Protein AF-A0A966KPG5-F1 (afdb_monomer_lite)

Structure (mmCIF, N/CA/C/O backbone):
data_AF-A0A966KPG5-F1
#
_entry.id   AF-A0A966KPG5-F1
#
loop_
_atom_site.group_PDB
_atom_site.id
_atom_site.type_symbol
_atom_site.label_atom_id
_atom_site.label_alt_id
_atom_site.label_comp_id
_atom_site.label_asym_id
_atom_site.label_entity_id
_atom_site.label_seq_id
_atom_site.pdbx_PDB_ins_code
_atom_site.Cartn_x
_atom_site.Cartn_y
_atom_site.Cartn_z
_atom_site.occupancy
_atom_site.B_iso_or_equiv
_atom_site.auth_seq_id
_atom_site.auth_comp_id
_atom_site.auth_asym_id
_atom_site.auth_atom_id
_atom_site.pdbx_PDB_model_num
ATOM 1 N N . MET A 1 1 ? 12.122 7.306 16.326 1.00 74.81 1 MET A N 1
ATOM 2 C CA . MET A 1 1 ? 11.465 6.617 15.197 1.00 74.81 1 MET A CA 1
ATOM 3 C C . MET A 1 1 ? 10.536 7.583 14.480 1.00 74.81 1 MET A C 1
ATOM 5 O O . MET A 1 1 ? 9.602 8.098 15.098 1.00 74.81 1 MET A O 1
ATOM 9 N N . SER A 1 2 ? 10.823 7.866 13.214 1.00 89.62 2 SER A N 1
ATOM 10 C CA . SER A 1 2 ? 10.008 8.705 12.337 1.00 89.62 2 SER A CA 1
ATOM 11 C C . SER A 1 2 ? 8.650 8.055 12.046 1.00 89.62 2 SER A C 1
ATOM 13 O O . SER A 1 2 ? 8.462 6.849 12.218 1.00 89.62 2 SER A O 1
ATOM 15 N N . LEU A 1 3 ? 7.679 8.849 11.582 1.00 88.75 3 LEU A N 1
ATOM 16 C CA . LEU A 1 3 ? 6.379 8.309 11.175 1.00 88.75 3 LEU A CA 1
ATOM 17 C C . LEU A 1 3 ? 6.515 7.301 10.023 1.00 88.75 3 LEU A C 1
ATOM 19 O O . LEU A 1 3 ? 5.798 6.305 10.002 1.00 88.75 3 LEU A O 1
ATOM 23 N N . PHE A 1 4 ? 7.448 7.545 9.097 1.00 88.62 4 PHE A N 1
ATOM 24 C CA . PHE A 1 4 ? 7.747 6.619 8.008 1.00 88.62 4 PHE A CA 1
ATOM 25 C C . PHE A 1 4 ? 8.189 5.259 8.550 1.00 88.62 4 PHE A C 1
ATOM 27 O O . PHE A 1 4 ? 7.583 4.251 8.212 1.00 88.62 4 PHE A O 1
ATOM 34 N N . GLU A 1 5 ? 9.176 5.238 9.448 1.00 90.38 5 GLU A N 1
ATOM 35 C CA . GLU A 1 5 ? 9.689 4.000 10.048 1.00 90.38 5 GLU A CA 1
ATOM 36 C C . GLU A 1 5 ? 8.605 3.254 10.832 1.00 90.38 5 GLU A C 1
ATOM 38 O O . GLU A 1 5 ? 8.560 2.030 10.806 1.00 90.38 5 GLU A O 1
ATOM 43 N N . LYS A 1 6 ? 7.698 3.972 11.508 1.00 90.19 6 LYS A N 1
ATOM 44 C CA . LYS A 1 6 ? 6.569 3.362 12.235 1.00 90.19 6 LYS A CA 1
ATOM 45 C C . LYS A 1 6 ? 5.625 2.624 11.293 1.00 90.19 6 LYS A C 1
ATOM 47 O O . LYS A 1 6 ? 5.287 1.470 11.544 1.00 90.19 6 LYS A O 1
ATOM 52 N N . VAL A 1 7 ? 5.238 3.273 10.196 1.00 88.88 7 VAL A N 1
ATOM 53 C CA . VAL A 1 7 ? 4.378 2.669 9.169 1.00 88.88 7 VAL A CA 1
ATOM 54 C C . VAL A 1 7 ? 5.105 1.530 8.455 1.00 88.88 7 VAL A C 1
ATOM 56 O O . VAL A 1 7 ? 4.523 0.466 8.249 1.00 88.88 7 VAL A O 1
ATOM 59 N N . PHE A 1 8 ? 6.382 1.726 8.128 1.00 89.56 8 PHE A N 1
ATOM 60 C CA . PHE A 1 8 ? 7.227 0.717 7.506 1.00 89.56 8 PHE A CA 1
ATOM 61 C C . PHE A 1 8 ? 7.335 -0.530 8.384 1.00 89.56 8 PHE A C 1
ATOM 63 O O . PHE A 1 8 ? 7.055 -1.621 7.905 1.00 89.56 8 PHE A O 1
ATOM 70 N N . ASN A 1 9 ? 7.663 -0.388 9.669 1.00 89.38 9 ASN A N 1
ATOM 71 C CA . ASN A 1 9 ? 7.799 -1.536 10.563 1.00 89.38 9 ASN A CA 1
ATOM 72 C C . ASN A 1 9 ? 6.476 -2.289 10.705 1.00 89.38 9 ASN A C 1
ATOM 74 O O . ASN A 1 9 ? 6.463 -3.511 10.598 1.00 89.38 9 ASN A O 1
ATOM 78 N N . SER A 1 10 ? 5.354 -1.580 10.841 1.00 88.31 10 SER A N 1
ATOM 79 C CA . SER A 1 10 ? 4.056 -2.244 10.972 1.00 88.31 10 SER A CA 1
ATOM 80 C C . SER A 1 10 ? 3.662 -3.040 9.727 1.00 88.31 10 SER A C 1
ATOM 82 O O . SER A 1 10 ? 3.183 -4.165 9.838 1.00 88.31 10 SER A O 1
ATOM 84 N N . LEU A 1 11 ? 3.871 -2.486 8.531 1.00 88.88 11 LEU A N 1
ATOM 85 C CA . LEU A 1 11 ? 3.427 -3.139 7.300 1.00 88.88 11 LEU A CA 1
ATOM 86 C C . LEU A 1 11 ? 4.461 -4.120 6.731 1.00 88.88 11 LEU A C 1
ATOM 88 O O . LEU A 1 11 ? 4.082 -5.187 6.260 1.00 88.88 11 LEU A O 1
ATOM 92 N N . ALA A 1 12 ? 5.743 -3.752 6.728 1.00 85.19 12 ALA A N 1
ATOM 93 C CA . ALA A 1 12 ? 6.812 -4.487 6.050 1.00 85.19 12 ALA A CA 1
ATOM 94 C C . ALA A 1 12 ? 7.554 -5.471 6.961 1.00 85.19 12 ALA A C 1
ATOM 96 O O . ALA A 1 12 ? 7.963 -6.524 6.481 1.00 85.19 12 ALA A O 1
ATOM 97 N N . VAL A 1 13 ? 7.732 -5.144 8.246 1.00 84.75 13 VAL A N 1
ATOM 98 C CA . VAL A 1 13 ? 8.483 -5.994 9.188 1.00 84.75 13 VAL A CA 1
ATOM 99 C C . VAL A 1 13 ? 7.541 -6.929 9.937 1.00 84.75 13 VAL A C 1
ATOM 101 O O . VAL A 1 13 ? 7.749 -8.136 9.950 1.00 84.75 13 VAL A O 1
ATOM 104 N N . GLU A 1 14 ? 6.471 -6.389 10.518 1.00 86.50 14 GLU A N 1
ATOM 105 C CA . GLU A 1 14 ? 5.473 -7.184 11.243 1.00 86.50 14 GLU A CA 1
ATOM 106 C C . GLU A 1 14 ? 4.493 -7.898 10.299 1.00 86.50 14 GLU A C 1
ATOM 108 O O . GLU A 1 14 ? 3.803 -8.825 10.714 1.00 86.50 14 GLU A O 1
ATOM 113 N N . GLY A 1 15 ? 4.398 -7.464 9.035 1.00 83.19 15 GLY A N 1
ATOM 114 C CA . GLY A 1 15 ? 3.477 -8.039 8.050 1.00 83.19 15 GLY A CA 1
ATOM 115 C C . GLY A 1 15 ? 1.998 -7.759 8.340 1.00 83.19 15 GLY A C 1
ATOM 116 O O . GLY A 1 15 ? 1.125 -8.449 7.811 1.00 83.19 15 GLY A O 1
ATOM 117 N N . ASN A 1 16 ? 1.693 -6.766 9.181 1.00 86.56 16 ASN A N 1
ATOM 118 C CA . ASN A 1 16 ? 0.323 -6.470 9.573 1.00 86.56 16 ASN A CA 1
ATOM 119 C C . ASN A 1 16 ? -0.476 -5.860 8.411 1.00 86.56 16 ASN A C 1
ATOM 121 O O . ASN A 1 16 ? -0.018 -4.954 7.715 1.00 86.56 16 ASN A O 1
ATOM 125 N N . GLU A 1 17 ? -1.726 -6.299 8.251 1.00 90.50 17 GLU A N 1
ATOM 126 C CA . GLU A 1 17 ? -2.694 -5.654 7.363 1.00 90.50 17 GLU A CA 1
ATOM 127 C C . GLU A 1 17 ? -3.510 -4.630 8.168 1.00 90.50 17 GLU A C 1
ATOM 129 O O . GLU A 1 17 ? -4.296 -4.996 9.045 1.00 90.50 17 GLU A O 1
ATOM 134 N N . ARG A 1 18 ? -3.327 -3.330 7.899 1.00 91.94 18 ARG A N 1
ATOM 135 C CA . ARG A 1 18 ? -4.017 -2.256 8.641 1.00 91.94 18 ARG A CA 1
ATOM 136 C C . ARG A 1 18 ? -4.574 -1.168 7.737 1.00 91.94 18 ARG A C 1
ATOM 138 O O . ARG A 1 18 ? -4.051 -0.871 6.665 1.00 91.94 18 ARG A O 1
ATOM 145 N N . THR A 1 19 ? -5.648 -0.532 8.194 1.00 92.44 19 THR A N 1
ATOM 146 C CA . THR A 1 19 ? -6.203 0.659 7.538 1.00 92.44 19 THR A CA 1
ATOM 147 C C . THR A 1 19 ? -5.421 1.914 7.925 1.00 92.44 19 THR A C 1
ATOM 149 O O . THR A 1 19 ? -4.865 2.007 9.023 1.00 92.44 19 THR A O 1
ATOM 152 N N . ALA A 1 20 ? -5.430 2.929 7.056 1.00 91.00 20 ALA A N 1
ATOM 153 C CA . ALA A 1 20 ? -4.810 4.218 7.370 1.00 91.00 20 ALA A CA 1
ATOM 154 C C . ALA A 1 20 ? -5.438 4.891 8.603 1.00 91.00 20 ALA A C 1
ATOM 156 O O . ALA A 1 20 ? -4.721 5.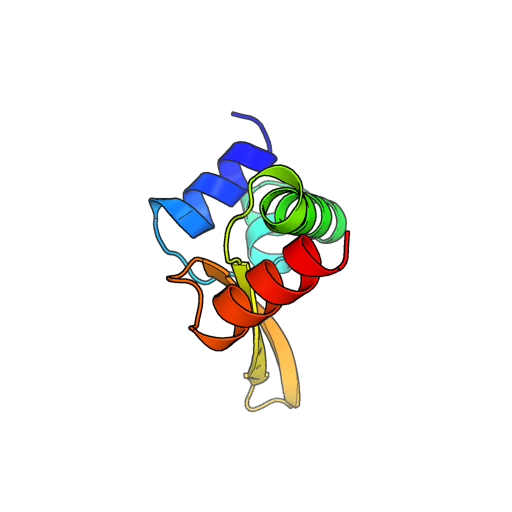517 9.372 1.00 91.00 20 ALA A O 1
ATOM 157 N N . ALA A 1 21 ? -6.741 4.703 8.840 1.00 91.44 21 ALA A N 1
ATOM 158 C CA . ALA A 1 21 ? -7.420 5.206 10.035 1.00 91.44 21 ALA A CA 1
ATOM 159 C C . ALA A 1 21 ? -6.936 4.523 11.324 1.00 91.44 21 ALA A C 1
ATOM 161 O O . ALA A 1 21 ? -6.687 5.196 12.320 1.00 91.44 21 ALA A O 1
ATOM 162 N N . GLN A 1 22 ? -6.744 3.201 11.302 1.00 91.69 22 GLN A N 1
ATOM 163 C CA . GLN A 1 22 ? -6.197 2.474 12.452 1.00 91.69 22 GLN A CA 1
ATOM 164 C C . GLN A 1 22 ? -4.760 2.902 12.758 1.00 91.69 22 GLN A C 1
ATOM 166 O O . GLN A 1 22 ? -4.427 3.120 13.918 1.00 91.69 22 GLN A O 1
ATOM 171 N N . MET A 1 23 ? -3.921 3.058 11.730 1.00 91.44 23 MET A N 1
ATOM 172 C CA . MET A 1 23 ? -2.546 3.542 11.899 1.00 91.44 23 MET A CA 1
ATOM 173 C C . MET A 1 23 ? -2.507 4.993 12.388 1.00 91.44 23 MET A C 1
ATOM 175 O O . MET A 1 23 ? -1.732 5.316 13.281 1.00 91.44 23 MET A O 1
ATOM 179 N N . ALA A 1 24 ? -3.371 5.856 11.851 1.00 92.19 24 ALA A N 1
ATOM 180 C CA . ALA A 1 24 ? -3.495 7.245 12.277 1.00 92.19 24 ALA A CA 1
ATOM 181 C C . ALA A 1 24 ? -3.827 7.339 13.773 1.00 92.19 24 ALA A C 1
ATOM 183 O O . ALA A 1 24 ? -3.138 8.041 14.508 1.00 92.19 24 ALA A O 1
ATOM 184 N N . ASN A 1 25 ? -4.801 6.552 14.239 1.00 92.56 25 ASN A N 1
ATOM 185 C CA . ASN A 1 25 ? -5.162 6.494 15.652 1.00 92.56 25 ASN A CA 1
ATOM 186 C C . ASN A 1 25 ? -4.034 5.921 16.528 1.00 92.56 25 ASN A C 1
ATOM 188 O O . ASN A 1 25 ? -3.733 6.464 17.584 1.00 92.56 25 ASN A O 1
ATOM 192 N N . PHE A 1 26 ? -3.375 4.849 16.077 1.00 89.62 26 PHE A N 1
ATOM 193 C CA . PHE A 1 26 ? -2.304 4.195 16.836 1.00 89.62 26 PHE A CA 1
ATOM 194 C C . PHE A 1 26 ? -1.045 5.066 16.973 1.00 89.62 26 PHE A C 1
ATOM 196 O O . PHE A 1 26 ? -0.364 5.016 17.993 1.00 89.62 26 PHE A O 1
ATOM 203 N N . TYR A 1 27 ? -0.739 5.889 15.966 1.00 89.81 27 TYR A N 1
ATOM 204 C CA . TYR A 1 27 ? 0.436 6.766 15.965 1.00 89.81 27 TYR A CA 1
ATOM 205 C C . TYR A 1 27 ? 0.130 8.228 16.314 1.00 89.81 27 TYR A C 1
ATOM 207 O O . TYR A 1 27 ? 1.038 9.055 16.227 1.00 89.81 27 TYR A O 1
ATOM 215 N N . GLY A 1 28 ? -1.112 8.554 16.690 1.00 90.12 28 GLY A N 1
ATOM 216 C CA . GLY A 1 28 ? -1.519 9.915 17.053 1.00 90.12 28 GLY A CA 1
ATOM 217 C C . GLY A 1 28 ? -1.360 10.920 15.907 1.00 90.12 28 GLY A C 1
ATOM 218 O O . GLY A 1 28 ? -0.856 12.020 16.106 1.00 90.12 28 GLY A O 1
ATOM 219 N N . THR A 1 29 ? -1.722 10.530 14.683 1.00 92.56 29 THR A N 1
ATOM 220 C CA . THR A 1 29 ? -1.570 11.358 13.478 1.00 92.56 29 THR A CA 1
ATOM 221 C C . THR A 1 29 ? -2.838 11.354 12.621 1.00 92.56 29 THR A C 1
ATOM 223 O O . THR A 1 29 ? -3.864 10.799 13.002 1.00 92.56 29 THR A O 1
ATOM 226 N N . THR A 1 30 ? -2.787 11.986 11.449 1.00 92.56 30 THR A N 1
ATOM 227 C CA . THR A 1 30 ? -3.905 12.048 10.504 1.00 92.56 30 THR A CA 1
ATOM 228 C C . THR A 1 30 ? -3.812 10.950 9.446 1.00 92.56 30 THR A C 1
ATOM 230 O O . THR A 1 30 ? -2.734 10.467 9.093 1.00 92.56 30 THR A O 1
ATOM 233 N N . VAL A 1 31 ? -4.963 10.576 8.882 1.00 91.50 31 VAL A N 1
ATOM 234 C CA . VAL A 1 31 ? -5.050 9.600 7.782 1.00 91.50 31 VAL A CA 1
ATOM 235 C C . VAL A 1 31 ? -4.210 10.038 6.579 1.00 91.50 31 VAL A C 1
ATOM 237 O O . VAL A 1 31 ? -3.491 9.218 6.008 1.00 91.50 31 VAL A O 1
ATOM 240 N N . GLY A 1 32 ? -4.249 11.330 6.236 1.00 91.88 32 GLY A N 1
ATOM 241 C CA . GLY A 1 32 ? -3.476 11.895 5.128 1.00 91.88 32 GLY A CA 1
ATOM 242 C C . GLY A 1 32 ? -1.966 11.746 5.328 1.00 91.88 32 GLY A C 1
ATOM 243 O O . GLY A 1 32 ? -1.262 11.348 4.401 1.00 91.88 32 GLY A O 1
ATOM 244 N N . SER A 1 33 ? -1.471 11.954 6.553 1.00 92.25 33 SER A N 1
ATOM 245 C CA . SER A 1 33 ? -0.056 11.745 6.881 1.00 92.25 33 SER A CA 1
ATOM 246 C C . SER A 1 33 ? 0.374 10.294 6.668 1.00 92.25 33 SER A C 1
ATOM 248 O O . S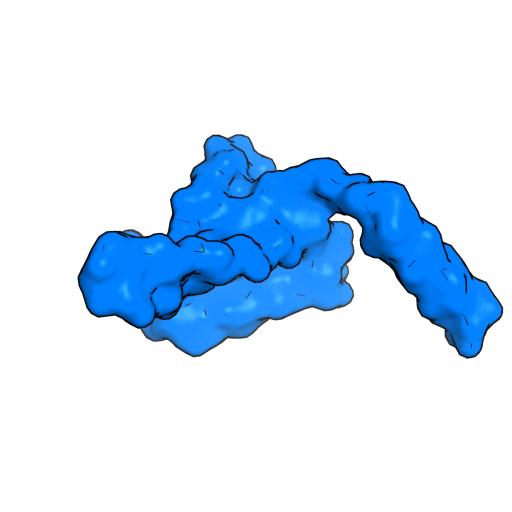ER A 1 33 ? 1.428 10.052 6.084 1.00 92.25 33 SER A O 1
ATOM 250 N N . ILE A 1 34 ? -0.445 9.320 7.078 1.00 93.25 34 ILE A N 1
ATOM 251 C CA . ILE A 1 34 ? -0.160 7.894 6.850 1.00 93.25 34 ILE A CA 1
ATOM 252 C C . ILE A 1 34 ? -0.164 7.563 5.355 1.00 93.25 34 ILE A C 1
ATOM 254 O O . ILE A 1 34 ? 0.746 6.892 4.869 1.00 93.25 34 ILE A O 1
ATOM 258 N N . GLN A 1 35 ? -1.151 8.058 4.607 1.00 91.88 35 GLN A N 1
ATOM 259 C CA . GLN A 1 35 ? -1.237 7.839 3.161 1.00 91.88 35 GLN A CA 1
ATOM 260 C C . GLN A 1 35 ? -0.030 8.418 2.417 1.00 91.88 35 GLN A C 1
ATOM 262 O O . GLN A 1 35 ? 0.496 7.759 1.520 1.00 91.88 35 GLN A O 1
ATOM 267 N N . ALA A 1 36 ? 0.458 9.591 2.828 1.00 93.19 36 ALA A N 1
ATOM 268 C CA . ALA A 1 36 ? 1.672 10.181 2.277 1.00 93.19 36 ALA A CA 1
ATOM 269 C C . ALA A 1 36 ? 2.896 9.276 2.495 1.00 93.19 36 ALA A C 1
ATOM 271 O O . ALA A 1 36 ? 3.662 9.054 1.558 1.00 93.19 36 ALA A O 1
ATOM 272 N N . ARG A 1 37 ? 3.051 8.681 3.689 1.00 92.56 37 ARG A N 1
ATOM 273 C CA . ARG A 1 37 ? 4.154 7.739 3.961 1.00 92.56 37 ARG A CA 1
ATOM 274 C C . ARG A 1 37 ? 4.022 6.434 3.185 1.00 92.56 37 ARG A C 1
ATOM 276 O O . ARG A 1 37 ? 5.018 5.933 2.684 1.00 92.56 37 ARG A O 1
ATOM 283 N N . ILE A 1 38 ? 2.808 5.917 3.006 1.00 91.31 38 ILE A N 1
ATOM 284 C CA . ILE A 1 38 ? 2.568 4.746 2.148 1.00 91.31 38 ILE A CA 1
ATOM 285 C C . ILE A 1 38 ? 2.926 5.052 0.689 1.00 91.31 38 ILE A C 1
ATOM 287 O O . ILE A 1 38 ? 3.521 4.215 0.010 1.00 91.31 38 ILE A O 1
ATOM 291 N N . SER A 1 39 ? 2.584 6.246 0.198 1.00 90.06 39 SER A N 1
ATOM 292 C CA . SER A 1 39 ? 2.987 6.683 -1.140 1.00 90.06 39 SER A CA 1
ATOM 293 C C . SER A 1 39 ? 4.507 6.756 -1.252 1.00 90.06 39 SER A C 1
ATOM 295 O O . SER A 1 39 ? 5.071 6.233 -2.206 1.00 90.06 39 SER A O 1
ATOM 297 N N . GLU A 1 40 ? 5.169 7.328 -0.247 1.00 90.00 40 GLU A N 1
ATOM 298 C CA . GLU A 1 40 ? 6.627 7.401 -0.167 1.00 90.00 40 GLU A CA 1
ATOM 299 C C . GLU A 1 40 ? 7.285 6.011 -0.180 1.00 90.00 40 GLU A C 1
ATOM 301 O O . GLU A 1 40 ? 8.238 5.801 -0.928 1.00 90.00 40 GLU A O 1
ATOM 306 N N . MET A 1 41 ? 6.735 5.033 0.550 1.00 89.25 41 MET A N 1
ATOM 307 C CA . MET A 1 41 ? 7.211 3.640 0.521 1.00 89.25 41 MET A CA 1
ATOM 308 C C . MET A 1 41 ? 7.138 3.025 -0.884 1.00 89.25 41 MET A C 1
ATOM 310 O O . MET A 1 41 ? 8.038 2.285 -1.280 1.00 89.25 41 MET A O 1
ATOM 314 N N . ARG A 1 42 ? 6.078 3.327 -1.645 1.00 88.62 42 ARG A N 1
ATOM 315 C CA . ARG A 1 42 ? 5.893 2.816 -3.013 1.00 88.62 42 ARG A CA 1
ATOM 316 C C . ARG A 1 42 ? 6.840 3.478 -4.004 1.00 88.62 42 ARG A C 1
ATOM 318 O O . ARG A 1 42 ? 7.447 2.784 -4.810 1.00 88.62 42 ARG A O 1
ATOM 325 N N . THR A 1 43 ? 6.940 4.805 -3.966 1.00 86.25 43 THR A N 1
ATOM 326 C CA . THR A 1 43 ? 7.627 5.567 -5.016 1.00 86.25 43 THR A CA 1
ATOM 327 C C . THR A 1 43 ? 9.110 5.766 -4.743 1.00 86.25 43 THR A C 1
ATOM 329 O O . THR A 1 43 ? 9.885 5.776 -5.689 1.00 86.25 43 THR A O 1
ATOM 332 N N . LYS A 1 44 ? 9.520 5.940 -3.479 1.00 83.75 44 LYS A N 1
ATOM 333 C CA . LYS A 1 44 ? 10.925 6.207 -3.130 1.00 83.75 44 LYS A CA 1
ATOM 334 C C . LYS A 1 44 ? 11.680 4.946 -2.739 1.00 83.75 44 LYS A C 1
ATOM 336 O O . LYS A 1 44 ? 12.816 4.769 -3.151 1.00 83.75 44 LYS A O 1
ATOM 341 N N . THR A 1 45 ? 11.062 4.080 -1.938 1.00 82.00 45 THR A N 1
ATOM 342 C CA . THR A 1 45 ? 11.717 2.855 -1.445 1.00 82.00 45 THR A CA 1
ATOM 343 C C . THR A 1 45 ? 11.475 1.650 -2.358 1.00 82.00 45 THR A C 1
ATOM 345 O O . THR A 1 45 ? 12.163 0.644 -2.234 1.00 82.00 45 THR A O 1
ATOM 348 N N . GLY A 1 46 ? 10.509 1.734 -3.281 1.00 82.56 46 GLY A N 1
ATOM 349 C CA . GLY A 1 46 ? 10.218 0.665 -4.243 1.00 82.56 46 GLY A CA 1
ATOM 350 C C . GLY A 1 46 ? 9.514 -0.552 -3.635 1.00 82.56 46 GLY A C 1
ATOM 351 O O . GLY A 1 46 ? 9.639 -1.662 -4.147 1.00 82.56 46 GLY A O 1
ATOM 352 N N . ILE A 1 47 ? 8.777 -0.374 -2.535 1.00 86.12 47 ILE A N 1
ATOM 353 C CA . I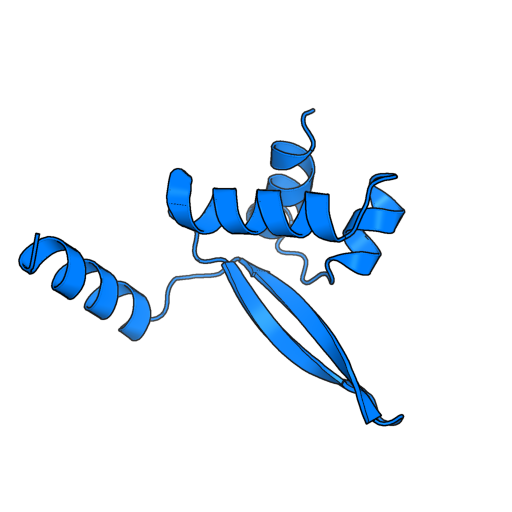LE A 1 47 ? 8.112 -1.481 -1.837 1.00 86.12 47 ILE A CA 1
ATOM 354 C C . ILE A 1 47 ? 6.734 -1.735 -2.438 1.00 86.12 47 ILE A C 1
ATOM 356 O O . ILE A 1 47 ? 5.924 -0.821 -2.622 1.00 86.12 47 ILE A O 1
ATOM 360 N N . ALA A 1 48 ? 6.426 -3.011 -2.662 1.00 88.06 48 ALA A N 1
ATOM 361 C CA . ALA A 1 48 ? 5.114 -3.453 -3.108 1.00 88.06 48 ALA A CA 1
ATOM 362 C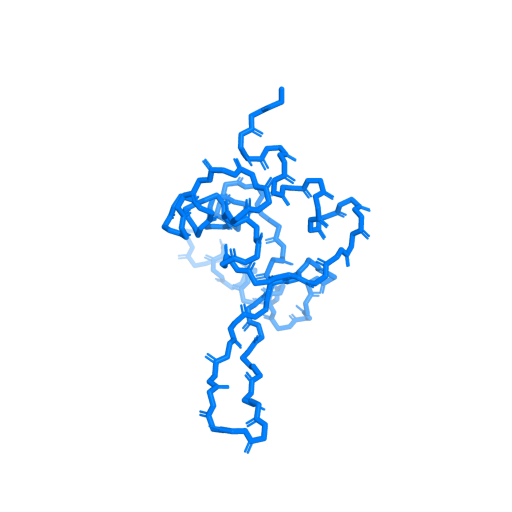 C . ALA A 1 48 ? 4.082 -3.377 -1.967 1.00 88.06 48 ALA A C 1
ATOM 364 O O . ALA A 1 48 ? 3.794 -4.357 -1.279 1.00 88.06 48 ALA A O 1
ATOM 365 N N . VAL A 1 49 ? 3.514 -2.183 -1.772 1.00 90.94 49 VAL A N 1
ATOM 366 C CA . VAL A 1 49 ? 2.393 -1.956 -0.851 1.00 90.94 49 VAL A CA 1
ATOM 367 C C . VAL A 1 49 ? 1.073 -2.054 -1.613 1.00 90.94 49 VAL A C 1
ATOM 369 O O . VAL A 1 49 ? 0.781 -1.218 -2.471 1.00 90.94 49 VAL A O 1
ATOM 372 N N . TYR A 1 50 ? 0.217 -3.001 -1.256 1.00 90.69 50 TYR A N 1
ATOM 373 C CA . TYR A 1 50 ? -1.111 -3.189 -1.842 1.00 90.69 50 TYR A CA 1
ATOM 374 C C . TYR A 1 50 ? -2.190 -2.465 -1.039 1.00 90.69 50 TYR A C 1
ATOM 376 O O . TYR A 1 50 ? -2.083 -2.344 0.177 1.00 90.69 50 TYR A O 1
ATOM 384 N N . ALA A 1 51 ? -3.216 -1.962 -1.731 1.00 91.88 51 ALA A N 1
ATOM 385 C CA . ALA A 1 51 ? -4.383 -1.315 -1.133 1.00 91.88 51 ALA A CA 1
ATOM 386 C C . ALA A 1 51 ? -5.640 -2.129 -1.464 1.00 91.88 51 ALA A C 1
ATOM 388 O O . ALA A 1 51 ? -6.220 -1.984 -2.538 1.00 91.88 51 ALA A O 1
ATOM 389 N N . ASN A 1 52 ? -6.047 -2.984 -0.534 1.00 91.25 52 ASN A N 1
ATOM 390 C CA . ASN A 1 52 ? -7.182 -3.882 -0.684 1.00 91.25 52 ASN A CA 1
ATOM 391 C C . ASN A 1 52 ? -8.436 -3.233 -0.103 1.00 91.25 52 ASN A C 1
ATOM 393 O O . ASN A 1 52 ? -8.485 -2.903 1.082 1.00 91.25 52 ASN A O 1
ATOM 397 N N . LYS A 1 53 ? -9.471 -3.055 -0.922 1.00 92.38 53 LYS A N 1
ATOM 398 C CA . LYS A 1 53 ? -10.768 -2.570 -0.443 1.00 92.38 53 LYS A CA 1
ATOM 399 C C . LYS A 1 53 ? -11.584 -3.753 0.069 1.00 92.38 53 LYS A C 1
ATOM 401 O O . LYS A 1 53 ? -11.754 -4.731 -0.651 1.00 92.38 53 LYS A O 1
ATOM 406 N N . ARG A 1 54 ? -12.094 -3.658 1.296 1.00 90.56 54 ARG A N 1
ATOM 407 C CA . ARG A 1 54 ? -13.054 -4.612 1.860 1.00 90.56 54 ARG A CA 1
ATOM 408 C C . ARG A 1 54 ? -14.313 -3.861 2.256 1.00 90.56 54 ARG A C 1
ATOM 410 O O . ARG A 1 54 ? -14.236 -2.857 2.968 1.00 90.56 54 ARG A O 1
ATOM 417 N N . THR A 1 55 ? -15.449 -4.349 1.782 1.00 91.06 55 THR A N 1
ATOM 418 C CA . THR A 1 55 ? -16.765 -3.843 2.162 1.00 91.06 55 THR A CA 1
ATOM 419 C C . THR A 1 55 ? -17.290 -4.701 3.301 1.00 91.06 55 THR A C 1
ATOM 421 O O . THR A 1 55 ? -17.277 -5.925 3.220 1.00 91.06 55 THR A O 1
ATOM 424 N N . ASP A 1 56 ? -17.660 -4.047 4.393 1.00 84.56 56 ASP A N 1
ATOM 425 C CA . ASP A 1 56 ? -18.259 -4.692 5.557 1.00 84.56 56 ASP A CA 1
ATOM 426 C C . ASP A 1 56 ? -19.727 -5.066 5.277 1.00 84.56 56 ASP A C 1
ATOM 428 O O . ASP A 1 56 ? -20.338 -4.527 4.351 1.00 84.56 56 ASP A O 1
ATOM 432 N N . SER A 1 57 ? -20.324 -5.921 6.109 1.00 85.12 57 SER A N 1
ATOM 433 C CA . SER A 1 57 ? -21.745 -6.308 6.010 1.00 85.12 57 SER A CA 1
ATOM 434 C C . SER A 1 57 ? -22.702 -5.110 6.086 1.00 85.12 57 SER A C 1
ATOM 436 O O . SER A 1 57 ? -23.806 -5.151 5.555 1.00 85.12 57 SER A O 1
ATOM 438 N N . ASN A 1 58 ? -22.240 -4.003 6.674 1.00 86.25 58 ASN A N 1
ATOM 439 C CA . ASN A 1 58 ? -22.947 -2.726 6.761 1.00 86.25 58 ASN A CA 1
ATOM 440 C C . ASN A 1 58 ? -22.731 -1.792 5.547 1.00 86.25 58 ASN A C 1
ATOM 442 O O . ASN A 1 58 ? -22.971 -0.590 5.651 1.00 86.25 58 ASN A O 1
ATOM 446 N N . GLY A 1 59 ? -22.169 -2.278 4.435 1.00 87.31 59 GLY A N 1
ATOM 447 C CA . GLY A 1 59 ? -21.942 -1.496 3.208 1.00 87.31 59 GLY A CA 1
ATOM 448 C C . GLY A 1 59 ? -20.789 -0.482 3.273 1.00 87.31 59 GLY A C 1
ATOM 449 O O . GLY A 1 59 ? -20.497 0.209 2.297 1.00 87.31 59 GLY A O 1
ATOM 450 N N . ARG A 1 60 ? -20.080 -0.386 4.403 1.00 88.19 60 ARG A N 1
ATOM 451 C CA . ARG A 1 60 ? -18.937 0.526 4.562 1.00 88.19 60 ARG A CA 1
ATOM 452 C C . ARG A 1 60 ? -17.691 -0.083 3.936 1.00 88.19 60 ARG A C 1
ATOM 454 O O . ARG A 1 60 ? -17.287 -1.182 4.305 1.00 88.19 60 ARG A O 1
ATOM 461 N N . THR A 1 61 ? -17.041 0.652 3.038 1.00 89.88 61 THR A N 1
ATOM 462 C CA . THR A 1 61 ? -15.798 0.201 2.399 1.00 89.88 61 THR A CA 1
ATOM 463 C C . THR A 1 61 ? -14.584 0.775 3.118 1.00 89.88 61 THR A C 1
ATOM 465 O O . THR A 1 61 ? -14.458 1.989 3.270 1.00 89.88 61 THR A O 1
ATOM 468 N N . LYS A 1 62 ? -13.671 -0.099 3.548 1.00 90.75 62 LYS A N 1
ATOM 469 C CA . LYS A 1 62 ? -12.387 0.272 4.152 1.00 90.75 62 LYS A CA 1
ATOM 470 C C . LYS A 1 62 ? -11.240 -0.192 3.264 1.00 90.75 62 LYS A C 1
ATOM 472 O O . LYS A 1 62 ? -11.305 -1.260 2.660 1.00 90.75 62 LYS A O 1
ATOM 477 N N . THR A 1 63 ? -10.180 0.608 3.215 1.00 93.50 63 THR A N 1
ATOM 478 C CA . THR A 1 63 ? -8.949 0.265 2.496 1.00 93.50 63 THR A CA 1
ATOM 479 C C . THR A 1 63 ? -7.913 -0.249 3.481 1.00 93.50 63 THR A C 1
ATOM 481 O O . THR A 1 63 ? -7.478 0.482 4.374 1.00 93.50 63 THR A O 1
ATOM 484 N N . PHE A 1 64 ? -7.521 -1.498 3.292 1.00 92.25 64 PHE A N 1
ATOM 485 C CA . PHE A 1 64 ? -6.483 -2.182 4.039 1.00 92.25 64 PHE A CA 1
ATOM 486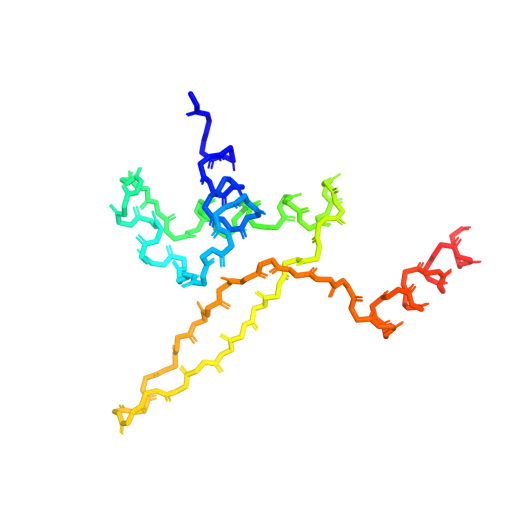 C C . PHE A 1 64 ? -5.179 -2.152 3.254 1.00 92.25 64 PHE A C 1
ATOM 488 O O . PHE A 1 64 ? -5.156 -2.433 2.055 1.00 92.25 64 PHE A O 1
ATOM 495 N N . TYR A 1 65 ? -4.099 -1.790 3.934 1.00 93.12 65 TYR A N 1
ATOM 496 C CA . TYR A 1 65 ? -2.767 -1.777 3.358 1.00 93.12 65 TYR A CA 1
ATOM 497 C C . TYR A 1 65 ? -1.980 -2.982 3.849 1.00 93.12 65 TYR A C 1
ATOM 499 O O . TYR A 1 65 ? -2.003 -3.284 5.041 1.00 93.12 65 TYR A O 1
ATOM 507 N N . ARG A 1 66 ? -1.279 -3.637 2.924 1.00 91.50 66 ARG A N 1
ATOM 508 C CA . ARG A 1 66 ? -0.362 -4.747 3.206 1.00 91.50 66 ARG A CA 1
ATOM 509 C C . ARG A 1 66 ? 0.873 -4.651 2.328 1.00 91.50 66 ARG A C 1
ATOM 511 O O . ARG A 1 66 ? 0.773 -4.243 1.169 1.00 91.50 66 ARG A O 1
ATOM 518 N N . VAL A 1 67 ? 2.015 -5.066 2.854 1.00 91.75 67 VAL A N 1
ATOM 519 C CA . VAL A 1 67 ? 3.211 -5.326 2.048 1.00 91.75 67 VAL A CA 1
ATOM 520 C C . VAL A 1 67 ? 3.207 -6.795 1.643 1.00 91.75 67 VAL A C 1
ATOM 522 O O . VAL A 1 67 ? 2.681 -7.651 2.352 1.00 91.75 67 VAL A O 1
ATOM 525 N N . GLY A 1 68 ? 3.741 -7.097 0.468 1.00 87.25 68 GLY A N 1
ATOM 526 C CA . GLY A 1 68 ? 3.926 -8.479 0.056 1.00 87.25 68 GLY A CA 1
ATOM 527 C C . GLY A 1 68 ? 4.859 -8.604 -1.130 1.00 87.25 68 GLY A C 1
ATOM 528 O O . GLY A 1 68 ? 5.342 -7.610 -1.669 1.00 87.25 68 GLY A O 1
ATOM 529 N N . THR A 1 69 ? 5.079 -9.845 -1.555 1.00 86.69 69 THR A N 1
ATOM 530 C CA . THR A 1 69 ? 5.833 -10.138 -2.771 1.00 86.69 69 THR A CA 1
ATOM 531 C C . THR A 1 69 ? 5.160 -9.460 -3.967 1.00 86.69 69 THR A C 1
ATOM 533 O O . THR A 1 69 ? 3.947 -9.631 -4.151 1.00 86.69 69 THR A O 1
ATOM 536 N N . PRO A 1 70 ? 5.909 -8.696 -4.784 1.00 86.88 70 PRO A N 1
ATOM 537 C CA . PRO A 1 70 ? 5.354 -8.082 -5.974 1.00 86.88 70 PRO A CA 1
ATOM 538 C C . PRO A 1 70 ? 4.825 -9.165 -6.915 1.00 86.88 70 PRO A C 1
ATOM 540 O O . PRO A 1 70 ? 5.505 -10.143 -7.224 1.00 86.88 70 PRO A O 1
ATOM 543 N N . THR A 1 71 ? 3.594 -8.998 -7.387 1.00 86.38 71 THR A N 1
ATOM 544 C CA . THR A 1 71 ? 3.026 -9.898 -8.390 1.00 86.38 71 THR A CA 1
ATOM 545 C C . THR A 1 71 ? 3.803 -9.789 -9.700 1.00 86.38 71 THR A C 1
ATOM 547 O O . THR A 1 71 ? 4.319 -8.726 -10.052 1.00 86.38 71 THR A O 1
ATOM 550 N N . ARG A 1 72 ? 3.832 -10.877 -10.481 1.00 88.06 72 ARG A N 1
ATOM 551 C CA . ARG A 1 72 ? 4.497 -10.905 -11.799 1.00 88.06 72 ARG A CA 1
ATOM 552 C C . ARG A 1 72 ? 4.033 -9.768 -12.716 1.00 88.06 72 ARG A C 1
ATOM 554 O O . ARG A 1 72 ? 4.837 -9.235 -13.471 1.00 88.06 72 ARG A O 1
ATOM 561 N N . ALA A 1 73 ? 2.763 -9.371 -12.617 1.00 87.44 73 ALA A N 1
ATOM 562 C CA . ALA A 1 73 ? 2.205 -8.249 -13.368 1.00 87.44 73 ALA A CA 1
ATOM 563 C C . ALA A 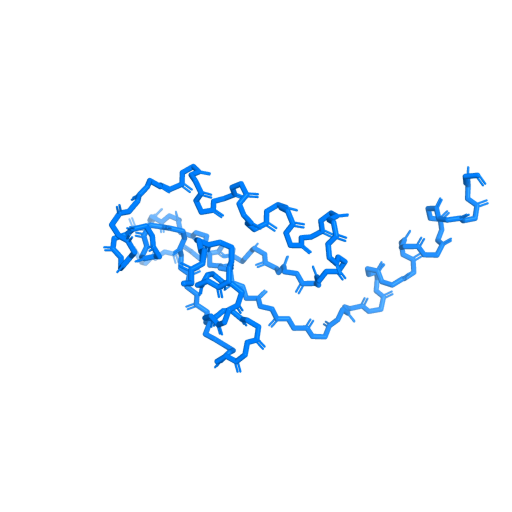1 73 ? 2.853 -6.905 -12.995 1.00 87.44 73 ALA A C 1
ATOM 565 O O . ALA A 1 73 ? 3.207 -6.138 -13.885 1.00 87.44 73 ALA A O 1
ATOM 566 N N . VAL A 1 74 ? 3.052 -6.638 -11.698 1.00 86.56 74 VAL A N 1
ATOM 567 C CA . VAL A 1 74 ? 3.723 -5.416 -11.222 1.00 86.56 74 VAL A CA 1
ATOM 568 C C . VAL A 1 74 ? 5.183 -5.401 -11.667 1.00 86.56 74 VAL A C 1
ATOM 570 O O . VAL A 1 74 ? 5.654 -4.384 -12.165 1.00 86.56 74 VAL A O 1
ATOM 573 N N . VAL A 1 75 ? 5.877 -6.537 -11.560 1.00 86.44 75 VAL A N 1
ATOM 574 C CA . VAL A 1 75 ? 7.270 -6.667 -12.016 1.00 86.44 75 VAL A CA 1
ATOM 575 C C . VAL A 1 75 ? 7.383 -6.407 -13.522 1.00 86.44 75 VAL A C 1
ATOM 577 O O . VAL A 1 75 ? 8.197 -5.593 -13.949 1.00 86.44 75 VAL A O 1
ATOM 580 N N . ALA A 1 76 ? 6.529 -7.037 -14.334 1.00 88.50 76 ALA A N 1
ATOM 581 C CA . ALA A 1 76 ? 6.514 -6.833 -15.781 1.00 88.50 76 ALA A CA 1
ATOM 582 C C . ALA A 1 76 ? 6.179 -5.381 -16.164 1.00 88.50 76 ALA A C 1
ATOM 584 O O . ALA A 1 76 ? 6.782 -4.839 -17.087 1.00 88.50 76 ALA A O 1
ATOM 585 N N . ALA A 1 77 ? 5.246 -4.738 -15.453 1.00 88.12 77 ALA A N 1
ATOM 586 C CA . ALA A 1 77 ? 4.935 -3.323 -15.645 1.00 88.12 77 ALA A CA 1
ATOM 587 C C . ALA A 1 77 ? 6.133 -2.423 -15.305 1.00 88.12 77 ALA A C 1
ATOM 589 O O . ALA A 1 77 ? 6.410 -1.488 -16.050 1.00 88.12 77 ALA A O 1
ATOM 590 N N . GLY A 1 78 ? 6.876 -2.741 -14.239 1.00 85.75 78 GLY A N 1
ATOM 591 C CA . GLY A 1 78 ? 8.114 -2.050 -13.875 1.00 85.75 78 GLY A CA 1
ATOM 592 C C . GLY A 1 78 ? 9.171 -2.131 -14.977 1.00 85.75 78 GLY A C 1
ATOM 593 O O . GLY A 1 78 ? 9.660 -1.099 -15.424 1.00 85.75 78 GLY A O 1
ATOM 594 N N . TYR A 1 79 ? 9.464 -3.332 -15.490 1.00 87.94 79 TYR A N 1
ATOM 595 C CA . TYR A 1 79 ? 10.410 -3.496 -16.603 1.00 87.94 79 TYR A CA 1
ATOM 596 C C . TYR A 1 79 ? 9.963 -2.776 -17.876 1.00 87.94 79 TYR A C 1
ATOM 598 O O . TYR A 1 79 ? 10.784 -2.152 -18.539 1.00 87.94 79 TYR A O 1
ATOM 606 N N . LYS A 1 80 ? 8.666 -2.819 -18.209 1.00 89.25 80 LYS A N 1
ATOM 607 C CA . LYS A 1 80 ? 8.128 -2.067 -19.352 1.00 89.25 80 LYS A CA 1
ATOM 608 C C . LYS A 1 80 ? 8.300 -0.559 -19.182 1.00 89.25 80 LYS A C 1
ATOM 610 O O . LYS A 1 80 ? 8.654 0.106 -20.146 1.00 89.25 80 LYS A O 1
ATOM 615 N N . ALA A 1 81 ? 8.059 -0.032 -17.982 1.00 88.75 81 ALA A N 1
ATOM 616 C CA . ALA A 1 81 ? 8.227 1.390 -17.698 1.00 88.75 81 ALA A CA 1
ATOM 617 C C . ALA A 1 81 ? 9.698 1.824 -17.797 1.00 88.75 81 ALA A C 1
ATOM 619 O O . ALA A 1 81 ? 9.976 2.862 -18.381 1.00 88.75 81 ALA A O 1
ATOM 620 N N . LEU A 1 82 ? 10.628 1.005 -17.292 1.00 86.62 82 LEU A N 1
ATOM 621 C CA . LEU A 1 82 ? 12.074 1.255 -17.379 1.00 86.62 82 LEU A CA 1
ATOM 622 C C . LEU A 1 82 ? 12.634 1.105 -18.801 1.00 86.62 82 LEU A C 1
ATOM 624 O O . LEU A 1 82 ? 13.628 1.729 -19.137 1.00 86.62 82 LEU A O 1
ATOM 628 N N . ALA A 1 83 ? 12.027 0.265 -19.639 1.00 86.75 83 ALA A N 1
ATOM 629 C CA . ALA A 1 83 ? 12.426 0.131 -21.040 1.00 86.75 83 ALA A CA 1
ATOM 630 C C . ALA A 1 83 ? 11.910 1.284 -21.921 1.00 86.75 83 ALA A C 1
ATOM 632 O O . ALA A 1 83 ? 12.406 1.470 -23.028 1.00 86.75 83 ALA A O 1
ATOM 633 N N . ALA A 1 84 ? 10.890 2.013 -21.460 1.00 81.00 84 ALA A N 1
ATOM 634 C CA . ALA A 1 84 ? 10.290 3.141 -22.170 1.00 81.00 84 ALA A CA 1
ATOM 635 C C . ALA A 1 84 ? 10.886 4.505 -21.771 1.00 81.00 84 ALA A C 1
ATOM 637 O O . ALA A 1 84 ? 10.476 5.519 -22.338 1.00 81.00 84 ALA A O 1
ATOM 638 N N . SER A 1 85 ? 11.788 4.533 -20.782 1.00 59.00 85 SER A N 1
ATOM 639 C CA . SER A 1 85 ? 12.466 5.734 -20.277 1.00 59.00 85 SER A CA 1
ATOM 640 C C . SER A 1 85 ? 13.802 5.993 -20.951 1.00 59.00 85 SER A C 1
ATOM 642 O O . SER A 1 85 ? 14.523 4.994 -21.168 1.00 59.00 85 SER A O 1
#

pLDDT: mean 88.57, std 4.55, range [59.0, 93.5]

Radius of gyration: 14.23 Å; chains: 1; bounding box: 35×23×39 Å

Foldseek 3Di:
DDLLVQLCCCAPVVQDWDFLVVSCVVVVHDSVVSVVSVVCCCPPVVWPKDWDWDQDPVRDITTIIHTDDDDPVNVVVVVVVVVVD

Secondary structure (DSSP, 8-state):
--HHHHHHIIIIIS---EEHHHHHHHTTS-HHHHHHHHHHHHHTS---EEEEEEE-TTS-EEEEEEE-PPPHHHHHHHHHHHH--

Sequence (85 aa):
MSLFEKVFNSLAVEGNERTAAQMANFYGTTVGSIQARISEMRTKTGIAVYANKRTDSNGRTKTFYRVGTPTRAVVAAGYKALAAS